Protein AF-A0A7K2QQF9-F1 (afdb_monomer)

Foldseek 3Di:
DVVVVLVVVVVVCVVPVVVVLVVQQPDPDWDQDVSQNDTDDRHPVSVVVQVVPCVVHAQQCVPPDSDDDDPVRVVPCVVDPPDDDALRNDGDPVVVVRCVVVVVVVD

Structure (mmCIF, N/CA/C/O backbone):
data_AF-A0A7K2QQF9-F1
#
_entry.id   AF-A0A7K2QQF9-F1
#
loop_
_atom_site.group_PDB
_atom_site.id
_atom_site.type_symbol
_atom_site.label_atom_id
_atom_site.label_alt_id
_atom_site.label_comp_id
_atom_site.label_asym_id
_atom_site.label_entity_id
_atom_site.label_seq_id
_atom_site.pdbx_PDB_ins_code
_atom_site.Cartn_x
_atom_site.Cartn_y
_atom_site.Cartn_z
_atom_site.occupancy
_atom_site.B_iso_or_equiv
_atom_site.auth_seq_id
_atom_site.auth_comp_id
_atom_site.auth_asym_id
_atom_site.auth_atom_id
_atom_site.pdbx_PDB_model_num
ATOM 1 N N . MET A 1 1 ? 3.278 -26.619 -1.422 1.00 50.59 1 MET A N 1
ATOM 2 C CA . MET A 1 1 ? 1.898 -26.753 -0.908 1.00 50.59 1 MET A CA 1
ATOM 3 C C . MET A 1 1 ? 1.401 -25.456 -0.272 1.00 50.59 1 MET A C 1
ATOM 5 O O . MET A 1 1 ? 0.379 -24.987 -0.728 1.00 50.59 1 MET A O 1
ATOM 9 N N . ALA A 1 2 ? 2.158 -24.800 0.623 1.00 62.19 2 ALA A N 1
ATOM 10 C CA . ALA A 1 2 ? 1.741 -23.550 1.292 1.00 62.19 2 ALA A CA 1
ATOM 11 C C . ALA A 1 2 ? 1.307 -22.380 0.369 1.00 62.19 2 ALA A C 1
ATOM 13 O O . ALA A 1 2 ? 0.324 -21.712 0.650 1.00 62.19 2 ALA A O 1
ATOM 14 N N . TRP A 1 3 ? 1.982 -22.178 -0.770 1.00 59.50 3 TRP A N 1
ATOM 15 C CA . TRP A 1 3 ? 1.704 -21.062 -1.695 1.00 59.50 3 TRP A CA 1
ATOM 16 C C . TRP A 1 3 ? 0.309 -21.080 -2.346 1.00 59.50 3 TRP A C 1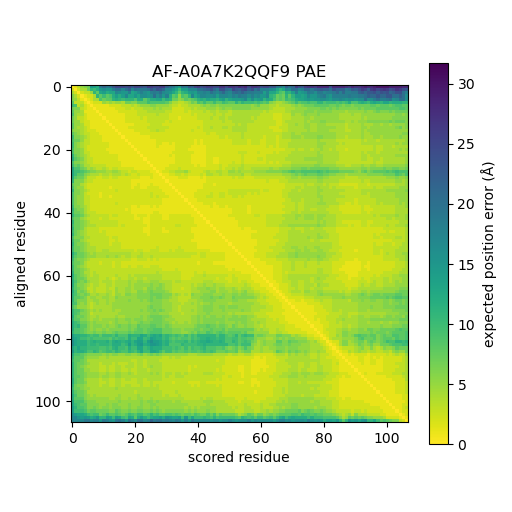
ATOM 18 O O . TRP A 1 3 ? -0.244 -20.031 -2.658 1.00 59.50 3 TRP A O 1
ATOM 28 N N . HIS A 1 4 ? -0.249 -22.269 -2.595 1.00 62.41 4 HIS A N 1
ATOM 29 C CA . HIS A 1 4 ? -1.582 -22.383 -3.201 1.00 62.41 4 HIS A CA 1
ATOM 30 C C . HIS A 1 4 ? -2.677 -22.094 -2.167 1.00 62.41 4 HIS A C 1
ATOM 32 O O . HIS A 1 4 ? -3.692 -21.489 -2.505 1.00 62.41 4 HIS A O 1
ATOM 38 N N . ASP A 1 5 ? -2.430 -22.458 -0.905 1.00 75.75 5 ASP A N 1
ATOM 39 C CA . ASP A 1 5 ? -3.330 -22.162 0.210 1.00 75.75 5 ASP A CA 1
ATOM 40 C C . ASP A 1 5 ? -3.364 -20.652 0.503 1.00 75.75 5 ASP A C 1
ATOM 42 O O . ASP A 1 5 ? -4.433 -20.099 0.756 1.00 75.75 5 ASP A O 1
ATOM 46 N N . ASP A 1 6 ? -2.221 -19.962 0.399 1.00 82.62 6 ASP A N 1
ATOM 47 C CA . ASP A 1 6 ? -2.151 -18.497 0.511 1.00 82.62 6 ASP A CA 1
ATOM 48 C C . ASP A 1 6 ? -2.961 -17.797 -0.585 1.00 82.62 6 ASP A C 1
ATOM 50 O O . ASP A 1 6 ? -3.717 -16.869 -0.294 1.00 82.62 6 ASP A O 1
ATOM 54 N N . GLN A 1 7 ? -2.857 -18.263 -1.834 1.00 85.69 7 GLN A N 1
ATOM 55 C CA . GLN A 1 7 ? -3.617 -17.680 -2.940 1.00 85.69 7 GLN A CA 1
ATOM 56 C C . GLN A 1 7 ? -5.126 -17.871 -2.765 1.00 85.69 7 GLN A C 1
ATOM 58 O O . GLN A 1 7 ? -5.878 -16.914 -2.920 1.00 85.69 7 GLN A O 1
ATOM 63 N N . ALA A 1 8 ? -5.577 -19.072 -2.393 1.00 89.94 8 ALA A N 1
ATOM 64 C CA . ALA A 1 8 ? -6.999 -19.333 -2.171 1.00 89.94 8 ALA A CA 1
ATOM 65 C C . ALA A 1 8 ? -7.580 -18.438 -1.061 1.00 89.94 8 ALA A C 1
ATOM 67 O O . ALA A 1 8 ? -8.660 -17.868 -1.225 1.00 89.94 8 ALA A O 1
ATOM 68 N N . ARG A 1 9 ? -6.833 -18.240 0.035 1.00 90.69 9 ARG A N 1
ATOM 69 C CA . ARG A 1 9 ? -7.223 -17.314 1.110 1.00 90.69 9 ARG A CA 1
ATOM 70 C C . ARG A 1 9 ? -7.309 -15.865 0.632 1.00 90.69 9 ARG A C 1
ATOM 72 O O . ARG A 1 9 ? -8.257 -15.164 0.981 1.00 90.69 9 ARG A O 1
ATOM 79 N N . ARG A 1 10 ? -6.362 -15.405 -0.191 1.00 91.94 10 ARG A N 1
ATOM 80 C CA . ARG A 1 10 ? -6.436 -14.068 -0.809 1.00 91.94 10 ARG A CA 1
ATOM 81 C C . ARG A 1 10 ? -7.652 -13.932 -1.712 1.00 91.94 10 ARG A C 1
ATOM 83 O O . ARG A 1 10 ? -8.346 -12.928 -1.625 1.00 91.94 10 ARG A O 1
ATOM 90 N N . ASP A 1 11 ? -7.948 -14.942 -2.523 1.00 93.69 11 ASP A N 1
ATOM 91 C CA . ASP A 1 11 ? -9.107 -14.935 -3.419 1.00 93.69 11 ASP A CA 1
ATOM 92 C C . ASP A 1 11 ? -10.432 -14.847 -2.642 1.00 93.69 11 ASP A C 1
ATOM 94 O O . ASP A 1 11 ? -11.370 -14.177 -3.076 1.00 93.69 11 ASP A O 1
ATOM 98 N N . GLU A 1 12 ? -10.527 -15.498 -1.479 1.00 94.75 12 GLU A N 1
ATOM 99 C CA . GLU A 1 12 ? -11.659 -15.342 -0.558 1.00 94.75 12 GLU A CA 1
ATOM 100 C C . GLU A 1 12 ? -11.761 -13.912 -0.016 1.00 94.75 12 GLU A C 1
ATOM 102 O O . GLU A 1 12 ? -12.842 -13.321 -0.067 1.00 94.75 12 GLU A O 1
ATOM 107 N N . LEU A 1 13 ? -10.642 -13.327 0.422 1.00 94.25 13 LEU A N 1
ATOM 108 C CA . LEU A 1 13 ? -10.587 -11.940 0.895 1.00 94.25 13 LEU A CA 1
ATOM 109 C C . LEU A 1 13 ? -10.925 -10.928 -0.207 1.00 94.25 13 LEU A C 1
ATOM 111 O O . LEU A 1 13 ? -11.589 -9.933 0.069 1.00 94.25 13 LEU A O 1
ATOM 115 N N . TYR A 1 14 ? -10.515 -11.170 -1.453 1.00 94.00 14 TYR A N 1
ATOM 116 C CA . TYR A 1 14 ? -10.885 -10.330 -2.594 1.00 94.00 14 TYR A CA 1
ATOM 117 C C . TYR A 1 14 ? -12.371 -10.422 -2.927 1.00 94.00 14 TYR A C 1
ATOM 119 O O . TYR A 1 14 ? -12.968 -9.430 -3.349 1.00 94.00 14 TYR A O 1
ATOM 127 N N . ARG A 1 15 ? -12.978 -11.595 -2.730 1.00 97.56 15 ARG A N 1
ATOM 128 C CA . ARG A 1 15 ? -14.404 -11.813 -2.982 1.00 97.56 15 ARG A CA 1
ATOM 129 C C . ARG A 1 15 ? -15.284 -11.125 -1.943 1.00 97.56 15 ARG A C 1
ATOM 131 O O . ARG A 1 15 ? -16.303 -10.552 -2.322 1.00 97.56 15 ARG A O 1
ATOM 138 N N . ASP A 1 16 ? -14.907 -11.185 -0.667 1.00 97.62 16 ASP A N 1
ATOM 139 C CA . ASP A 1 16 ? -15.623 -10.509 0.417 1.00 97.62 16 ASP A CA 1
ATOM 140 C C . ASP A 1 16 ? -14.667 -9.982 1.509 1.00 97.62 16 ASP A C 1
ATOM 142 O O . ASP A 1 16 ? -14.392 -10.667 2.500 1.00 97.62 16 ASP A O 1
ATOM 146 N N . PRO A 1 17 ? -14.165 -8.741 1.374 1.00 96.94 17 PRO A N 1
ATOM 147 C CA . PRO A 1 17 ? -13.245 -8.164 2.351 1.00 96.94 17 PRO A CA 1
ATOM 148 C C . PRO A 1 17 ? -13.958 -7.550 3.567 1.00 96.94 17 PRO A C 1
ATOM 150 O O . PRO A 1 17 ? -13.314 -7.206 4.566 1.00 96.94 17 PRO A O 1
ATOM 153 N N . TYR A 1 18 ? -15.281 -7.361 3.512 1.00 97.75 18 TYR A N 1
ATOM 154 C CA . TYR A 1 18 ? -16.009 -6.552 4.491 1.00 97.75 18 TYR A CA 1
ATOM 155 C C . TYR A 1 18 ? -15.967 -7.117 5.919 1.00 97.75 18 TYR A C 1
ATOM 157 O O . TYR A 1 18 ? -15.760 -6.320 6.842 1.00 97.75 18 TYR A O 1
ATOM 165 N N . PRO A 1 19 ? -16.058 -8.443 6.152 1.00 97.56 19 PRO A N 1
ATOM 166 C CA . PRO A 1 19 ? -15.890 -9.012 7.489 1.00 97.56 19 PRO A CA 1
ATOM 167 C C . PRO A 1 19 ? -14.522 -8.703 8.117 1.00 97.56 19 PRO A C 1
ATOM 169 O O . PRO A 1 19 ? -14.430 -8.422 9.317 1.00 97.56 19 PRO A O 1
ATOM 172 N N . LEU A 1 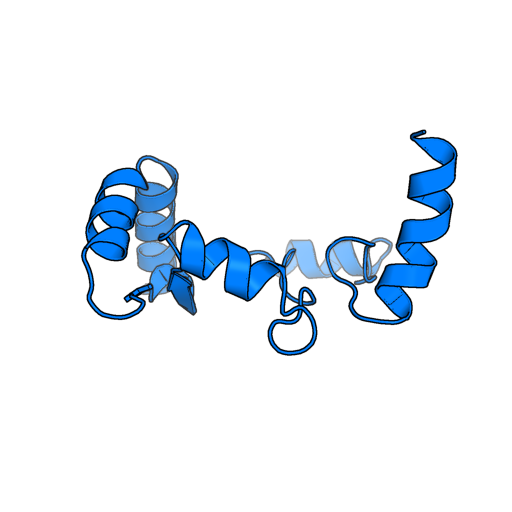20 ? -13.447 -8.710 7.319 1.00 96.94 20 LEU A N 1
ATOM 173 C CA . LEU A 1 20 ? -12.105 -8.347 7.782 1.00 96.94 20 LEU A CA 1
ATOM 174 C C . LEU A 1 20 ? -12.025 -6.851 8.114 1.00 96.94 20 LEU A C 1
ATOM 176 O O . LEU A 1 20 ? -11.496 -6.483 9.165 1.00 96.94 20 LEU A O 1
ATOM 180 N N . TYR A 1 21 ? -12.595 -5.989 7.271 1.00 97.69 21 TYR A N 1
ATOM 181 C CA . TYR A 1 21 ? -12.631 -4.546 7.516 1.00 97.69 21 TYR A CA 1
ATOM 182 C C . TYR A 1 21 ? -13.425 -4.184 8.778 1.00 97.69 21 TYR A C 1
ATOM 184 O O . TYR A 1 21 ? -12.997 -3.333 9.559 1.00 97.69 21 TYR A O 1
ATOM 192 N N . GLU A 1 22 ? -14.561 -4.845 9.009 1.00 98.12 22 GLU A N 1
ATOM 193 C CA . GLU A 1 22 ? -15.390 -4.679 10.207 1.00 98.12 22 GLU A CA 1
ATOM 194 C C . GLU A 1 22 ? -14.626 -5.047 11.486 1.00 98.12 22 GLU A C 1
ATOM 196 O O . GLU A 1 22 ? -14.692 -4.320 12.484 1.00 98.12 22 GLU A O 1
ATOM 201 N N . ARG A 1 23 ? -13.860 -6.142 11.461 1.00 97.44 23 ARG A N 1
ATOM 202 C CA . ARG A 1 23 ? -12.964 -6.518 12.564 1.00 97.44 23 ARG A CA 1
ATOM 203 C C . ARG A 1 23 ? -11.857 -5.487 12.772 1.00 97.44 23 ARG A C 1
ATOM 205 O O . ARG A 1 23 ? -11.655 -5.039 13.897 1.00 97.44 23 ARG A O 1
ATOM 212 N N . ALA A 1 24 ? -11.180 -5.078 11.701 1.00 97.88 24 ALA A N 1
ATOM 213 C CA . ALA A 1 24 ? -10.078 -4.119 11.764 1.00 97.88 24 ALA A CA 1
ATOM 214 C C . ALA A 1 24 ? -10.514 -2.751 12.306 1.00 97.88 24 ALA A C 1
ATOM 216 O O . ALA A 1 24 ? -9.783 -2.129 13.070 1.00 97.88 24 ALA A O 1
ATOM 217 N N . ARG A 1 25 ? -11.730 -2.294 11.984 1.00 97.94 25 ARG A N 1
ATOM 218 C CA . ARG A 1 25 ? -12.273 -1.037 12.522 1.00 97.94 25 ARG A CA 1
ATOM 219 C C . ARG A 1 25 ? -12.553 -1.070 14.025 1.00 97.94 25 ARG A C 1
ATOM 221 O O . ARG A 1 25 ? -12.513 -0.014 14.650 1.00 97.94 25 ARG A O 1
ATOM 228 N N . ARG A 1 26 ? -12.855 -2.244 14.589 1.00 97.44 26 ARG A N 1
ATOM 229 C CA . ARG A 1 26 ? -13.161 -2.424 16.021 1.00 97.44 26 ARG A CA 1
ATOM 230 C C . ARG A 1 26 ? -11.936 -2.746 16.874 1.00 97.44 26 ARG A C 1
ATOM 232 O O . ARG A 1 26 ? -12.017 -2.622 18.090 1.00 97.44 26 ARG A O 1
ATOM 239 N N . ALA A 1 27 ? -10.835 -3.174 16.262 1.00 96.50 27 ALA A N 1
ATOM 240 C CA . ALA A 1 27 ? -9.602 -3.467 16.976 1.00 96.50 27 ALA A CA 1
ATOM 241 C C . ALA A 1 27 ? -9.019 -2.197 17.625 1.00 96.50 27 ALA A C 1
ATOM 243 O O . ALA A 1 27 ? -9.137 -1.093 17.085 1.00 96.50 27 ALA A O 1
ATOM 244 N N . GLU A 1 28 ? -8.380 -2.351 18.787 1.00 93.12 28 GLU A N 1
ATOM 245 C CA . GLU A 1 28 ? -7.694 -1.243 19.466 1.00 93.12 28 GLU A CA 1
ATOM 246 C C . GLU A 1 28 ? -6.510 -0.741 18.619 1.00 93.12 28 GLU A C 1
ATOM 248 O O . GLU A 1 28 ? -6.385 0.460 18.358 1.00 93.12 28 GLU A O 1
ATOM 253 N N . GLY A 1 29 ? -5.708 -1.673 18.094 1.00 94.12 29 GLY A N 1
ATOM 254 C CA . GLY A 1 29 ? -4.608 -1.426 17.158 1.00 94.12 29 GLY A CA 1
ATOM 255 C C . GLY A 1 29 ? -4.918 -1.827 15.711 1.00 94.12 29 GLY A C 1
ATOM 256 O O . GLY A 1 29 ? -6.040 -2.200 15.373 1.00 94.12 29 GLY A O 1
ATOM 257 N N . LEU A 1 30 ? -3.897 -1.757 14.854 1.00 97.38 30 LEU A N 1
ATOM 258 C CA . LEU A 1 30 ? -3.968 -2.287 13.491 1.00 97.38 30 LEU A CA 1
ATOM 259 C C . LEU A 1 30 ? -3.955 -3.818 13.513 1.00 97.38 30 LEU A C 1
ATOM 261 O O . LEU A 1 30 ? -3.356 -4.433 14.395 1.00 97.38 30 LEU A O 1
ATOM 265 N N . LEU A 1 31 ? -4.589 -4.434 12.517 1.00 97.75 31 LEU A N 1
ATOM 266 C CA . LEU A 1 31 ? -4.519 -5.879 12.321 1.00 97.75 31 LEU A CA 1
ATOM 267 C C . LEU A 1 31 ? -3.460 -6.195 11.272 1.00 97.75 31 LEU A C 1
ATOM 269 O O . LEU A 1 31 ? -3.523 -5.673 10.163 1.00 97.75 31 LEU A O 1
ATOM 273 N N . TYR A 1 32 ? -2.514 -7.064 11.607 1.00 97.19 32 TYR A N 1
ATOM 274 C CA . TYR A 1 32 ? -1.628 -7.656 10.612 1.00 97.19 32 TYR A CA 1
ATOM 275 C C . TYR A 1 32 ? -2.380 -8.758 9.855 1.00 97.19 32 TYR A C 1
ATOM 277 O O . TYR A 1 32 ? -3.076 -9.570 10.471 1.00 97.19 32 TYR A O 1
ATOM 285 N N . VAL A 1 33 ? -2.267 -8.760 8.527 1.00 95.19 33 VAL A N 1
ATOM 286 C CA . VAL A 1 33 ? -2.915 -9.713 7.621 1.00 95.19 33 VAL A CA 1
ATOM 287 C C . VAL A 1 33 ? -1.819 -10.549 6.955 1.00 95.19 33 VAL A C 1
ATOM 289 O O . VAL A 1 33 ? -1.184 -10.058 6.017 1.00 95.19 33 VAL A O 1
ATOM 292 N N . PRO A 1 34 ? -1.564 -11.781 7.439 1.00 92.56 34 PRO A N 1
ATOM 293 C CA . PRO A 1 34 ? -0.471 -12.623 6.952 1.00 92.56 34 PRO A CA 1
ATOM 294 C C . PRO A 1 34 ? -0.542 -12.901 5.453 1.00 92.56 34 PRO A C 1
ATOM 296 O O . PRO A 1 34 ? 0.486 -12.943 4.787 1.00 92.56 34 PRO A O 1
ATOM 299 N N . GLU A 1 35 ? -1.752 -13.026 4.907 1.00 90.88 35 GLU A N 1
ATOM 300 C CA . GLU A 1 35 ? -1.974 -13.252 3.484 1.00 90.88 35 GLU A CA 1
ATOM 301 C C . GLU A 1 35 ? -1.359 -12.134 2.638 1.00 90.88 35 GLU A C 1
ATOM 303 O O . GLU A 1 35 ? -0.866 -12.413 1.554 1.00 90.88 35 GLU A O 1
ATOM 308 N N . PHE A 1 36 ? -1.327 -10.890 3.118 1.00 90.31 36 PHE A N 1
ATOM 309 C CA . PHE A 1 36 ? -0.745 -9.755 2.391 1.00 90.31 36 PHE A CA 1
ATOM 310 C C . PHE A 1 36 ? 0.627 -9.324 2.915 1.00 90.31 36 PHE A C 1
ATOM 312 O O . PHE A 1 36 ? 1.185 -8.371 2.380 1.00 90.31 36 PHE A O 1
ATOM 319 N N . ASP A 1 37 ? 1.147 -9.982 3.957 1.00 91.88 37 ASP A N 1
ATOM 320 C CA . ASP A 1 37 ? 2.330 -9.534 4.705 1.00 91.88 37 ASP A CA 1
ATOM 321 C C . ASP A 1 37 ? 2.268 -8.030 5.046 1.00 91.88 37 ASP A C 1
ATOM 323 O O . ASP A 1 37 ? 3.207 -7.259 4.847 1.00 91.88 37 ASP A O 1
ATOM 327 N N . ALA A 1 38 ? 1.096 -7.574 5.500 1.00 94.25 38 ALA A N 1
ATOM 328 C CA . ALA A 1 38 ? 0.817 -6.151 5.642 1.00 94.25 38 ALA A CA 1
ATOM 329 C C . ALA A 1 38 ? -0.071 -5.837 6.845 1.00 94.25 38 ALA A C 1
ATOM 331 O O . ALA A 1 38 ? -0.899 -6.636 7.282 1.00 94.25 38 ALA A O 1
ATOM 332 N N . TRP A 1 39 ? 0.066 -4.614 7.353 1.00 97.44 39 TRP A N 1
ATOM 333 C CA . TRP A 1 39 ? -0.847 -4.056 8.344 1.00 97.44 39 TRP A CA 1
ATOM 334 C C . TRP A 1 39 ? -2.063 -3.441 7.653 1.00 97.44 39 TRP A C 1
ATOM 336 O O . TRP A 1 39 ? -1.934 -2.550 6.814 1.00 97.44 39 TRP A O 1
ATOM 346 N N . LEU A 1 40 ? -3.258 -3.886 8.033 1.00 97.50 40 LEU A N 1
ATOM 347 C CA . LEU A 1 40 ? -4.512 -3.355 7.524 1.00 97.50 40 LEU A CA 1
ATOM 348 C C . LEU A 1 40 ? -4.918 -2.095 8.292 1.00 97.50 40 LEU A C 1
ATOM 350 O O . LEU A 1 40 ? -5.269 -2.141 9.474 1.00 97.50 40 LEU A O 1
ATOM 354 N N . VAL A 1 41 ? -4.952 -0.979 7.570 1.00 97.88 41 VAL A N 1
ATOM 355 C CA . VAL A 1 41 ? -5.448 0.312 8.052 1.00 97.88 41 VAL A CA 1
ATOM 356 C C . VAL A 1 41 ? -6.870 0.511 7.527 1.00 97.88 41 VAL A C 1
ATOM 358 O O . VAL A 1 41 ? -7.070 0.759 6.344 1.00 97.88 41 VAL A O 1
ATOM 361 N N . ALA A 1 42 ? -7.875 0.358 8.396 1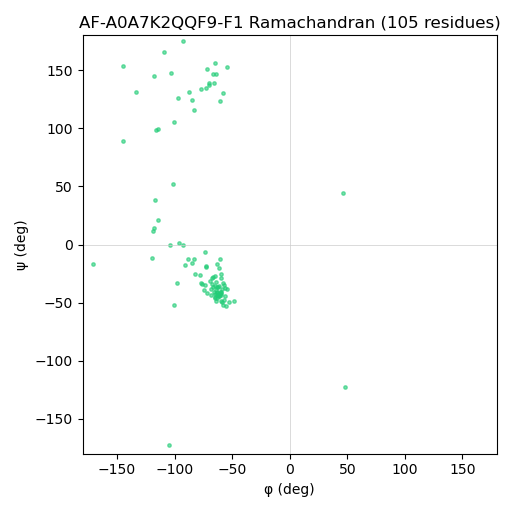.00 97.12 42 ALA A N 1
ATOM 362 C CA . ALA A 1 42 ? -9.291 0.330 7.986 1.00 97.12 42 ALA A CA 1
ATOM 363 C C . ALA A 1 42 ? -10.165 1.441 8.597 1.00 97.12 42 ALA A C 1
ATOM 365 O O . ALA A 1 42 ? -11.319 1.612 8.193 1.00 97.12 42 ALA A O 1
ATOM 366 N N . ARG A 1 43 ? -9.655 2.172 9.598 1.00 97.19 43 ARG A N 1
ATOM 367 C CA . ARG A 1 43 ? -10.355 3.301 10.233 1.00 97.19 43 ARG A CA 1
ATOM 368 C C . ARG A 1 43 ? -10.046 4.572 9.447 1.00 97.19 43 ARG A C 1
ATOM 370 O O . ARG A 1 43 ? -8.879 4.854 9.207 1.00 97.19 43 ARG A O 1
ATOM 377 N N . ASP A 1 44 ? -11.072 5.349 9.094 1.00 96.88 44 ASP A N 1
ATOM 378 C CA . ASP A 1 44 ? -10.938 6.562 8.262 1.00 96.88 44 ASP A CA 1
ATOM 379 C C . ASP A 1 44 ? -9.818 7.500 8.745 1.00 96.88 44 ASP A C 1
ATOM 381 O O . ASP A 1 44 ? -8.954 7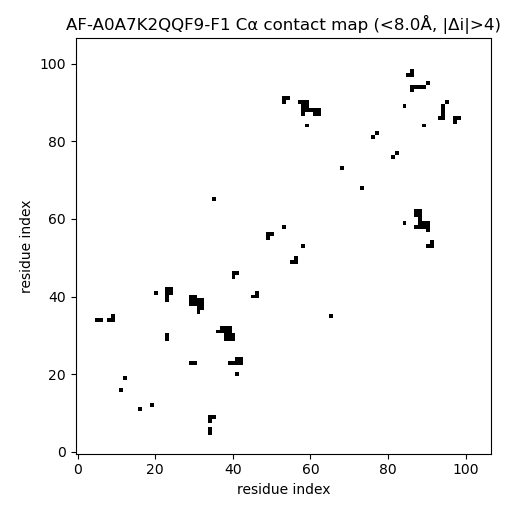.887 7.959 1.00 96.88 44 ASP A O 1
ATOM 385 N N . ARG A 1 45 ? -9.790 7.797 10.051 1.00 96.44 45 ARG A N 1
ATOM 386 C CA . ARG A 1 45 ? -8.783 8.685 10.646 1.00 96.44 45 ARG A CA 1
ATOM 387 C C . ARG A 1 45 ? -7.352 8.166 10.445 1.00 96.44 45 ARG A C 1
ATOM 389 O O . ARG A 1 45 ? -6.471 8.949 10.113 1.00 96.44 45 ARG A O 1
ATOM 396 N N . ASP A 1 46 ? -7.147 6.856 10.590 1.00 97.50 46 ASP A N 1
ATOM 397 C CA . ASP A 1 46 ? -5.829 6.230 10.481 1.00 97.50 46 ASP A CA 1
ATOM 398 C C . ASP A 1 46 ? -5.401 6.169 9.007 1.00 97.50 46 ASP A C 1
ATOM 400 O O . ASP A 1 46 ? -4.247 6.427 8.681 1.00 97.50 46 ASP A O 1
ATOM 404 N N . VAL A 1 47 ? -6.343 5.883 8.096 1.00 97.38 47 VAL A N 1
ATOM 405 C CA . VAL A 1 47 ? -6.095 5.901 6.645 1.00 97.38 47 VAL A CA 1
ATOM 406 C C . VAL A 1 47 ? -5.652 7.293 6.206 1.00 97.38 47 VAL A C 1
ATOM 408 O O . VAL A 1 47 ? -4.650 7.432 5.508 1.00 97.38 47 VAL A O 1
ATOM 411 N N . ARG A 1 48 ? -6.372 8.338 6.631 1.00 98.00 48 ARG A N 1
ATOM 412 C CA . ARG A 1 48 ? -6.008 9.727 6.325 1.00 98.00 48 ARG A CA 1
ATOM 413 C C . ARG A 1 48 ? -4.648 10.093 6.901 1.00 98.00 48 ARG A C 1
ATOM 415 O O . ARG A 1 48 ? -3.867 10.724 6.199 1.00 98.00 48 ARG A O 1
ATOM 422 N N . GLU A 1 49 ? -4.356 9.690 8.136 1.00 97.38 49 GLU A N 1
ATOM 423 C CA . GLU A 1 49 ? -3.046 9.929 8.740 1.00 97.38 49 GLU A CA 1
ATOM 424 C C . GLU A 1 49 ? -1.922 9.303 7.904 1.00 97.38 49 GLU A C 1
ATOM 426 O O . GLU A 1 49 ? -0.993 10.009 7.516 1.00 97.38 49 GLU A O 1
ATOM 431 N N . VAL A 1 50 ? -2.029 8.015 7.565 1.00 97.44 50 VAL A N 1
ATOM 432 C CA . VAL A 1 50 ? -1.021 7.305 6.761 1.00 97.44 50 VAL A CA 1
ATOM 433 C C . VAL A 1 50 ? -0.827 7.975 5.401 1.00 97.44 50 VAL A C 1
ATOM 435 O O . VAL A 1 50 ? 0.301 8.288 5.024 1.00 97.44 50 VAL A O 1
ATOM 438 N N . LEU A 1 51 ? -1.919 8.263 4.684 1.00 96.44 51 LEU A N 1
ATOM 439 C CA . LEU A 1 51 ? -1.858 8.857 3.345 1.00 96.44 51 LEU A CA 1
ATOM 440 C C . LEU A 1 51 ? -1.299 10.290 3.338 1.00 96.44 51 LEU A C 1
ATOM 442 O O . LEU A 1 51 ? -0.724 10.714 2.337 1.00 96.44 51 LEU A O 1
ATOM 446 N N . LEU A 1 52 ? -1.452 11.045 4.430 1.00 97.56 52 LEU A N 1
ATOM 447 C CA . LEU A 1 52 ? -0.909 12.402 4.553 1.00 97.56 52 LEU A CA 1
ATOM 448 C C . LEU A 1 52 ? 0.555 12.424 5.017 1.00 97.56 52 LEU A C 1
ATOM 450 O O . LEU A 1 52 ? 1.232 13.441 4.859 1.00 97.56 52 LEU A O 1
ATOM 454 N N . ARG A 1 53 ? 1.070 11.313 5.551 1.00 97.50 53 ARG A N 1
ATOM 455 C CA . ARG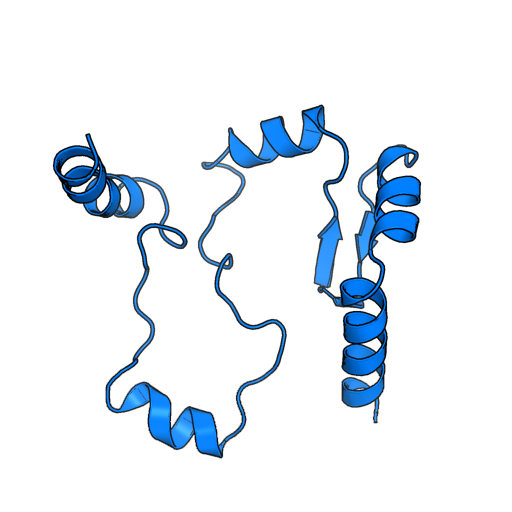 A 1 53 ? 2.434 11.184 6.081 1.00 97.50 53 ARG A CA 1
ATOM 456 C C . ARG A 1 53 ? 3.361 10.463 5.101 1.00 97.50 53 ARG A C 1
ATOM 458 O O . ARG A 1 53 ? 4.081 9.545 5.474 1.00 97.50 53 ARG A O 1
ATOM 465 N N . ALA A 1 54 ? 3.409 10.929 3.854 1.00 95.44 54 ALA A N 1
ATOM 466 C CA . ALA A 1 54 ? 4.231 10.331 2.791 1.00 95.44 54 ALA A CA 1
ATOM 467 C C . ALA A 1 54 ? 5.757 10.325 3.063 1.00 95.44 54 ALA A C 1
ATOM 469 O O . ALA A 1 54 ? 6.509 9.676 2.343 1.00 95.44 54 ALA A O 1
ATOM 470 N N . GLY A 1 55 ? 6.234 11.064 4.074 1.00 96.38 55 GLY A N 1
ATOM 471 C CA . GLY A 1 55 ? 7.621 10.970 4.552 1.00 96.38 55 GLY A CA 1
ATOM 472 C C . GLY A 1 55 ? 7.886 9.748 5.438 1.00 96.38 55 GLY A C 1
ATOM 473 O O . GLY A 1 55 ? 9.011 9.259 5.467 1.00 96.38 55 GLY A O 1
ATOM 474 N N . ASP A 1 56 ? 6.850 9.247 6.113 1.00 97.44 56 ASP A N 1
ATOM 475 C CA . ASP A 1 56 ? 6.912 8.074 6.990 1.00 97.44 56 ASP A CA 1
ATOM 476 C C . ASP A 1 56 ? 6.435 6.808 6.258 1.00 97.44 56 ASP A C 1
ATOM 478 O O . ASP A 1 56 ? 6.955 5.717 6.486 1.00 97.44 56 ASP A O 1
ATOM 482 N N . PHE A 1 57 ? 5.466 6.956 5.347 1.00 97.44 57 PHE A N 1
ATOM 483 C CA . PHE A 1 57 ? 4.875 5.872 4.563 1.00 97.44 57 PHE A CA 1
ATOM 484 C C . PHE A 1 57 ? 5.164 6.065 3.072 1.00 97.44 57 PHE A C 1
ATOM 486 O O . PHE A 1 57 ? 4.492 6.831 2.381 1.00 97.44 57 PHE A O 1
ATOM 493 N N . SER A 1 58 ? 6.185 5.361 2.584 1.00 96.75 58 SER A N 1
ATOM 494 C CA . SER A 1 58 ? 6.565 5.340 1.168 1.00 96.75 58 SER A CA 1
ATOM 495 C C . SER A 1 58 ? 5.497 4.667 0.301 1.00 96.75 58 SER A C 1
ATOM 497 O O . SER A 1 58 ? 4.857 3.699 0.708 1.00 96.75 58 SER A O 1
ATOM 499 N N . SER A 1 59 ? 5.356 5.152 -0.931 1.00 96.06 59 SER A N 1
ATOM 500 C CA . SER A 1 59 ? 4.489 4.578 -1.965 1.00 96.06 59 SER A CA 1
ATOM 501 C C . SER A 1 59 ? 5.200 3.577 -2.884 1.00 96.06 59 SER A C 1
ATOM 503 O O . SER A 1 59 ? 4.579 3.033 -3.800 1.00 96.06 59 SER A O 1
ATOM 505 N N . ALA A 1 60 ? 6.498 3.326 -2.678 1.00 94.88 60 ALA A N 1
ATOM 506 C CA . ALA A 1 60 ? 7.350 2.599 -3.622 1.00 94.88 60 ALA A CA 1
ATOM 507 C C . ALA A 1 60 ? 6.881 1.165 -3.925 1.00 94.88 60 ALA A C 1
ATOM 509 O O . ALA A 1 60 ? 7.164 0.641 -5.002 1.00 94.88 60 ALA A O 1
ATOM 510 N N . ASN A 1 61 ? 6.145 0.537 -3.004 1.00 92.25 61 ASN A N 1
ATOM 511 C CA . ASN A 1 61 ? 5.615 -0.818 -3.152 1.00 92.25 61 ASN A CA 1
ATOM 512 C C . ASN A 1 61 ? 4.157 -0.880 -3.652 1.00 92.25 61 ASN A C 1
ATOM 514 O O . ASN A 1 61 ? 3.628 -1.976 -3.809 1.00 92.25 61 ASN A O 1
ATOM 518 N N . SER A 1 62 ? 3.510 0.257 -3.932 1.00 92.75 62 SER A N 1
ATOM 519 C CA . SER A 1 62 ? 2.063 0.338 -4.211 1.00 92.75 62 SER A CA 1
ATOM 520 C C . SER A 1 62 ? 1.582 -0.440 -5.441 1.00 92.75 62 SER A C 1
ATOM 522 O O . SER A 1 62 ? 0.395 -0.733 -5.551 1.00 92.75 62 SER A O 1
ATOM 524 N N . LEU A 1 63 ? 2.488 -0.764 -6.368 1.00 90.12 63 LEU A N 1
ATOM 525 C CA . LEU A 1 63 ? 2.198 -1.485 -7.613 1.00 90.12 63 LEU A CA 1
ATOM 526 C C . LEU A 1 63 ? 2.925 -2.834 -7.704 1.00 90.12 63 LEU A C 1
ATOM 528 O O . LEU A 1 63 ? 3.031 -3.399 -8.794 1.00 90.12 63 LEU A O 1
ATOM 532 N N . LEU A 1 64 ? 3.473 -3.335 -6.593 1.00 88.38 64 LEU A N 1
ATOM 533 C CA . LEU A 1 64 ? 4.049 -4.675 -6.585 1.00 88.38 64 LEU A CA 1
ATOM 534 C C . LEU A 1 64 ? 2.929 -5.716 -6.696 1.00 88.38 64 LEU A C 1
ATOM 536 O O . LEU A 1 64 ? 1.899 -5.566 -6.036 1.00 88.38 64 LEU A O 1
ATOM 540 N N . PRO A 1 65 ? 3.112 -6.764 -7.517 1.00 87.06 65 PRO A N 1
ATOM 541 C CA . PRO A 1 65 ? 2.161 -7.856 -7.552 1.00 87.06 65 PRO A CA 1
ATOM 542 C C . PRO A 1 65 ? 2.195 -8.584 -6.208 1.00 87.06 65 PRO A C 1
ATOM 544 O O . PRO A 1 65 ? 3.258 -8.830 -5.638 1.00 87.06 65 PRO A O 1
ATOM 547 N N . ASP A 1 66 ? 1.021 -8.958 -5.723 1.00 84.94 66 ASP A N 1
ATOM 548 C CA . ASP A 1 66 ? 0.869 -9.850 -4.581 1.00 84.94 66 ASP A CA 1
ATOM 549 C C . ASP A 1 66 ? 1.236 -11.298 -4.949 1.00 84.94 66 ASP A C 1
ATOM 551 O O . ASP A 1 66 ? 1.554 -12.098 -4.071 1.00 84.94 66 ASP A O 1
ATOM 555 N N . VAL A 1 67 ? 1.267 -11.633 -6.242 1.00 84.25 67 VAL A N 1
ATOM 556 C CA . VAL A 1 67 ? 1.682 -12.941 -6.763 1.00 84.25 67 VAL A CA 1
ATOM 557 C C . VAL A 1 67 ? 3.102 -12.935 -7.364 1.00 84.25 67 VAL A C 1
ATOM 559 O O . VAL A 1 67 ? 3.516 -11.946 -7.974 1.00 84.25 67 VAL A O 1
ATOM 562 N N . PRO A 1 68 ? 3.868 -14.039 -7.280 1.00 84.44 68 PRO A N 1
ATOM 563 C CA . PRO A 1 68 ? 5.163 -14.175 -7.910 1.00 84.44 68 PRO A CA 1
ATOM 564 C C . PRO A 1 68 ? 4.966 -14.258 -9.408 1.00 84.44 68 PRO A C 1
ATOM 566 O O . PRO A 1 68 ? 4.089 -14.960 -9.916 1.00 84.44 68 PRO A O 1
ATOM 569 N N . LEU A 1 69 ? 5.848 -13.582 -10.125 1.00 87.75 69 LEU A N 1
ATOM 570 C CA . LEU A 1 69 ? 5.917 -13.721 -11.565 1.00 87.75 69 LEU A CA 1
ATOM 571 C C . LEU A 1 69 ? 6.519 -15.086 -11.910 1.00 87.75 69 LEU A C 1
ATOM 573 O O . LEU A 1 69 ? 7.530 -15.494 -11.338 1.00 87.75 69 LEU A O 1
ATOM 577 N N . SER A 1 70 ? 5.905 -15.787 -12.864 1.00 91.31 70 SER A N 1
ATOM 578 C CA . SER A 1 7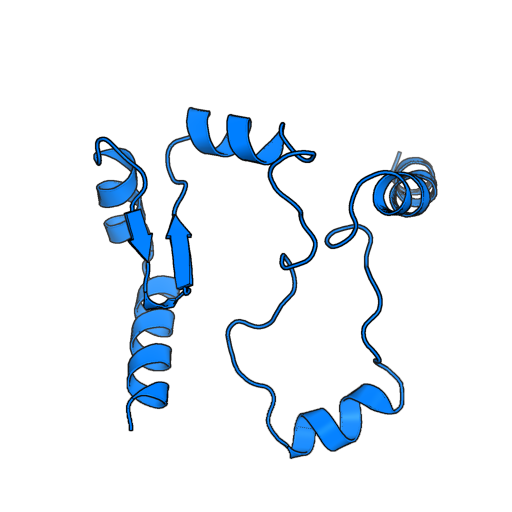0 ? 6.449 -17.042 -13.385 1.00 91.31 70 SER A CA 1
ATOM 579 C C . SER A 1 70 ? 7.777 -16.808 -14.111 1.00 91.31 70 SER A C 1
ATOM 581 O O . SER A 1 70 ? 8.021 -15.725 -14.648 1.00 91.31 70 SER A O 1
ATOM 583 N N . GLU A 1 71 ? 8.617 -17.841 -14.211 1.00 94.06 71 GLU A N 1
ATOM 584 C CA . GLU A 1 71 ? 9.870 -17.763 -14.979 1.00 94.06 71 GLU A CA 1
ATOM 585 C C . GLU A 1 71 ? 9.626 -17.345 -16.436 1.00 94.06 71 GLU A C 1
ATOM 587 O O . GLU A 1 71 ? 10.369 -16.537 -16.993 1.00 94.06 71 GLU A O 1
ATOM 592 N N . ALA A 1 72 ? 8.531 -17.823 -17.036 1.00 94.56 72 ALA A N 1
ATOM 593 C CA . ALA A 1 72 ? 8.121 -17.423 -18.377 1.00 94.56 72 ALA A CA 1
ATOM 594 C C . ALA A 1 72 ? 7.832 -15.913 -18.465 1.00 94.56 72 ALA A C 1
ATOM 596 O O . ALA A 1 72 ? 8.288 -15.256 -19.401 1.00 94.56 72 ALA A O 1
ATOM 597 N N . ALA A 1 73 ? 7.122 -15.341 -17.485 1.00 92.25 73 ALA A N 1
ATOM 598 C CA . ALA A 1 73 ? 6.864 -13.903 -17.435 1.00 92.25 73 ALA A CA 1
ATOM 599 C C . ALA A 1 73 ? 8.164 -13.105 -17.236 1.00 92.25 73 ALA A C 1
ATOM 601 O O . ALA A 1 73 ? 8.401 -12.118 -17.938 1.00 92.25 73 ALA A O 1
ATOM 602 N N . LEU A 1 74 ? 9.044 -13.570 -16.345 1.00 91.31 74 LEU A N 1
ATOM 603 C CA . LEU A 1 74 ? 10.357 -12.967 -16.099 1.00 91.31 74 LEU A CA 1
ATOM 604 C C . LEU A 1 74 ? 11.291 -13.048 -17.317 1.00 91.31 74 LEU A C 1
ATOM 606 O O . LEU A 1 74 ? 12.117 -12.160 -17.499 1.00 91.31 74 LEU A O 1
ATOM 610 N N . GLY A 1 75 ? 11.137 -14.040 -18.198 1.00 92.81 75 GLY A N 1
ATOM 611 C CA . GLY A 1 75 ? 11.862 -14.112 -19.473 1.00 92.81 75 GLY A CA 1
ATOM 612 C C . GLY A 1 75 ? 11.378 -13.110 -20.533 1.00 92.81 75 GLY A C 1
ATOM 613 O O . GLY A 1 75 ? 12.099 -12.813 -21.488 1.00 92.81 75 GLY A O 1
ATOM 614 N N . VAL A 1 76 ? 10.162 -12.570 -20.387 1.00 93.38 76 VAL A N 1
ATOM 615 C CA . VAL A 1 76 ? 9.548 -11.643 -21.352 1.00 93.38 76 VAL A CA 1
ATOM 616 C C . VAL A 1 76 ? 9.657 -10.191 -20.895 1.00 93.38 76 VAL A C 1
ATOM 618 O O . VAL A 1 76 ? 10.116 -9.354 -21.674 1.00 93.38 76 VAL A O 1
ATOM 621 N N . LEU A 1 77 ? 9.236 -9.888 -19.663 1.00 90.81 77 LEU A N 1
ATOM 622 C CA . LEU A 1 77 ? 9.049 -8.518 -19.166 1.00 90.81 77 LEU A CA 1
ATOM 623 C C . LEU A 1 77 ? 10.308 -7.635 -19.271 1.00 90.81 77 LEU A C 1
ATOM 625 O O . LEU A 1 77 ? 10.191 -6.517 -19.778 1.00 90.81 77 LEU A O 1
ATOM 629 N N . PRO A 1 78 ? 11.525 -8.096 -18.920 1.00 90.00 78 PRO A N 1
ATOM 630 C CA . PRO A 1 78 ? 12.723 -7.257 -18.984 1.00 90.00 78 PRO A CA 1
ATOM 631 C C . PRO A 1 78 ? 13.096 -6.794 -20.399 1.00 90.00 78 PRO A C 1
ATOM 633 O O . PRO A 1 78 ? 13.846 -5.833 -20.544 1.00 90.00 78 PRO A O 1
ATOM 636 N N . ARG A 1 79 ? 12.556 -7.427 -21.452 1.00 91.12 79 ARG A N 1
ATOM 637 C CA . ARG A 1 79 ? 12.861 -7.093 -22.856 1.00 91.12 79 ARG A CA 1
ATOM 638 C C . ARG A 1 79 ? 12.229 -5.781 -23.339 1.00 91.12 79 ARG A C 1
ATOM 640 O O . ARG A 1 79 ? 12.522 -5.347 -24.447 1.00 91.12 79 ARG A O 1
ATOM 647 N N . GLY A 1 80 ? 11.375 -5.147 -22.535 1.00 87.19 80 GLY A N 1
ATOM 648 C CA . GLY A 1 80 ? 10.740 -3.867 -22.883 1.00 87.19 80 GLY A CA 1
ATOM 649 C C . GLY A 1 80 ? 9.959 -3.195 -21.751 1.00 87.19 80 GLY A C 1
ATOM 650 O O . GLY A 1 80 ? 9.721 -1.991 -21.804 1.00 87.19 80 GLY A O 1
ATOM 651 N N . PHE A 1 81 ? 9.626 -3.942 -20.699 1.00 83.81 81 PHE A N 1
ATOM 652 C CA . PHE A 1 81 ? 8.840 -3.514 -19.539 1.00 83.81 81 PHE A CA 1
ATOM 653 C C . PHE A 1 81 ? 9.655 -3.589 -18.242 1.00 83.81 81 PHE A C 1
ATOM 655 O O . PHE A 1 81 ? 9.149 -3.993 -17.198 1.00 83.81 81 PHE A O 1
ATOM 662 N N . GLY A 1 82 ? 10.942 -3.229 -18.303 1.00 79.31 82 GLY A N 1
ATOM 663 C CA . GLY A 1 82 ? 11.783 -3.156 -17.107 1.00 79.31 82 GLY A CA 1
ATOM 664 C C . GLY A 1 82 ? 11.171 -2.244 -16.028 1.00 79.31 82 GLY A C 1
ATOM 665 O O . GLY A 1 82 ? 10.428 -1.315 -16.364 1.00 79.31 82 GLY A O 1
ATOM 666 N N . PRO A 1 83 ? 11.478 -2.481 -14.741 1.00 77.31 83 PRO A N 1
ATOM 667 C CA . PRO A 1 83 ? 10.878 -1.737 -13.642 1.00 77.31 83 PRO A CA 1
ATOM 668 C C . PRO A 1 83 ? 11.206 -0.249 -13.769 1.00 77.31 83 PRO A C 1
ATOM 670 O O . PRO A 1 83 ? 12.370 0.150 -13.835 1.00 77.31 83 PRO A O 1
ATOM 673 N N . ARG A 1 84 ? 10.167 0.585 -13.818 1.00 82.12 84 ARG A N 1
ATOM 674 C CA . ARG A 1 84 ? 10.290 2.044 -13.813 1.00 82.12 84 ARG A CA 1
ATOM 675 C C . ARG A 1 84 ? 9.300 2.623 -12.810 1.00 82.12 84 ARG A C 1
ATOM 677 O O . ARG A 1 84 ? 8.125 2.265 -12.878 1.00 82.12 84 ARG A O 1
ATOM 684 N N . PRO A 1 85 ? 9.739 3.526 -11.916 1.00 83.62 85 PRO A N 1
ATOM 685 C CA . PRO A 1 85 ? 8.823 4.223 -11.031 1.00 83.62 85 PRO A CA 1
ATOM 686 C C . PRO A 1 85 ? 7.782 4.982 -11.851 1.00 83.62 85 PRO A C 1
ATOM 688 O O . PRO A 1 85 ? 8.121 5.717 -12.784 1.00 83.62 85 PRO A O 1
ATOM 691 N N . THR A 1 86 ? 6.516 4.799 -11.502 1.00 92.06 86 THR A N 1
ATOM 692 C CA . THR A 1 86 ? 5.420 5.613 -12.029 1.00 92.06 86 THR A CA 1
ATOM 693 C C . THR A 1 86 ? 5.170 6.789 -11.092 1.00 92.06 86 THR A C 1
ATOM 695 O O . THR A 1 86 ? 5.762 6.869 -10.018 1.00 92.06 86 THR A O 1
ATOM 698 N N . VAL A 1 87 ? 4.267 7.702 -11.461 1.00 95.75 87 VAL A N 1
ATOM 699 C CA . VAL A 1 87 ? 3.843 8.755 -10.527 1.00 95.75 87 VAL A CA 1
ATOM 700 C C . VAL A 1 87 ? 3.224 8.176 -9.247 1.00 95.75 87 VAL A C 1
ATOM 702 O O . VAL A 1 87 ? 3.329 8.804 -8.213 1.00 95.75 87 VAL A O 1
ATOM 705 N N . VAL A 1 88 ? 2.608 6.990 -9.287 1.00 95.19 88 VAL A N 1
ATOM 706 C CA . VAL A 1 88 ? 1.915 6.394 -8.126 1.00 95.19 88 VAL A CA 1
ATOM 707 C C . VAL A 1 88 ? 2.884 5.686 -7.173 1.00 95.19 88 VAL A C 1
ATOM 709 O O . VAL A 1 88 ? 2.601 5.567 -5.988 1.00 95.19 88 VAL A O 1
ATOM 712 N N . SER A 1 89 ? 4.032 5.236 -7.681 1.00 95.50 89 SER A N 1
ATOM 713 C CA . SER A 1 89 ? 5.018 4.438 -6.942 1.00 95.50 89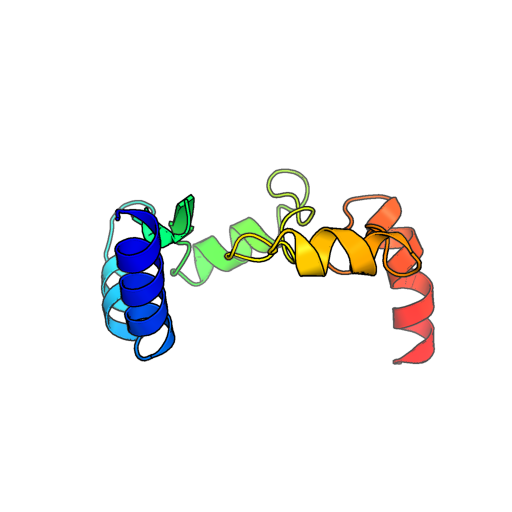 SER A CA 1
ATOM 714 C C . SER A 1 89 ? 6.345 5.176 -6.732 1.00 95.50 89 SER A C 1
ATOM 716 O O . SER A 1 89 ? 7.398 4.549 -6.611 1.00 95.50 89 SER A O 1
ATOM 718 N N . ALA A 1 90 ? 6.330 6.503 -6.820 1.00 96.19 90 ALA A N 1
ATOM 719 C CA . ALA A 1 90 ? 7.494 7.352 -6.619 1.00 96.19 90 ALA A CA 1
ATOM 720 C C . ALA A 1 90 ? 7.248 8.262 -5.421 1.00 96.19 90 ALA A C 1
ATOM 722 O O . ALA A 1 90 ? 6.140 8.757 -5.246 1.00 96.19 90 ALA A O 1
ATOM 723 N N . ASP A 1 91 ? 8.308 8.550 -4.665 1.00 96.69 91 ASP A N 1
ATOM 724 C CA . ASP A 1 91 ? 8.242 9.412 -3.486 1.00 9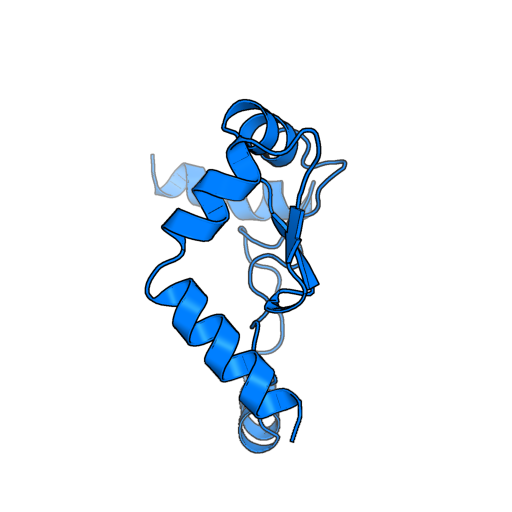6.69 91 ASP A CA 1
ATOM 725 C C . ASP A 1 91 ? 8.933 10.765 -3.711 1.00 96.69 91 ASP A C 1
ATOM 727 O O . ASP A 1 91 ? 9.708 10.968 -4.656 1.00 96.69 91 ASP A O 1
ATOM 731 N N . ALA A 1 92 ? 8.652 11.704 -2.806 1.00 95.81 92 ALA A N 1
ATOM 732 C CA . ALA A 1 92 ? 9.357 12.974 -2.651 1.00 95.81 92 ALA A CA 1
ATOM 733 C C . ALA A 1 92 ? 9.578 13.749 -3.972 1.00 95.81 92 ALA A C 1
ATOM 735 O O . ALA A 1 92 ? 8.626 14.115 -4.662 1.00 95.81 92 ALA A O 1
ATOM 736 N N . GLU A 1 93 ? 10.831 14.064 -4.312 1.00 96.81 93 GLU A N 1
ATOM 737 C CA . GLU A 1 93 ? 11.161 14.863 -5.498 1.00 96.81 93 GLU A CA 1
ATOM 738 C C . GLU A 1 93 ? 10.820 14.136 -6.804 1.00 96.81 93 GLU A C 1
ATOM 740 O O . GLU A 1 93 ? 10.330 14.753 -7.751 1.00 96.81 93 GLU A O 1
ATOM 745 N N . ALA A 1 94 ? 11.003 12.812 -6.849 1.00 96.38 94 ALA A N 1
ATOM 746 C CA . ALA A 1 94 ? 10.640 12.022 -8.019 1.00 96.38 94 ALA A CA 1
ATOM 747 C C . ALA A 1 94 ? 9.124 12.075 -8.267 1.00 96.38 94 ALA A C 1
ATOM 749 O O . ALA A 1 94 ? 8.709 12.322 -9.402 1.00 96.38 94 ALA A O 1
ATOM 750 N N . HIS A 1 95 ? 8.314 11.945 -7.209 1.00 97.06 95 HIS A N 1
ATOM 751 C CA . HIS A 1 95 ? 6.864 12.132 -7.274 1.00 97.06 95 HIS A CA 1
ATOM 752 C C . HIS A 1 95 ? 6.494 13.507 -7.840 1.00 97.06 95 HIS A C 1
ATOM 754 O O . HIS A 1 95 ? 5.749 13.599 -8.817 1.00 97.06 95 HIS A O 1
ATOM 760 N N . ARG A 1 96 ? 7.046 14.589 -7.265 1.00 96.31 96 ARG A N 1
ATOM 761 C CA . ARG A 1 96 ? 6.750 15.972 -7.686 1.00 96.31 96 ARG A CA 1
ATOM 762 C C . ARG A 1 96 ? 7.047 16.189 -9.165 1.00 96.31 96 ARG A C 1
ATOM 764 O O . ARG A 1 96 ? 6.194 16.699 -9.895 1.00 96.31 96 ARG A O 1
ATOM 771 N N . ARG A 1 97 ? 8.221 15.744 -9.618 1.00 96.56 97 ARG A N 1
ATOM 772 C CA . ARG A 1 97 ? 8.644 15.844 -11.018 1.00 96.56 97 ARG A CA 1
ATOM 773 C C . ARG A 1 97 ? 7.696 15.102 -11.961 1.00 96.56 97 ARG A C 1
ATOM 775 O O . ARG A 1 97 ? 7.354 15.637 -13.012 1.00 96.56 97 ARG A O 1
ATOM 782 N N . LEU A 1 98 ? 7.264 13.892 -11.594 1.00 95.81 98 LEU A N 1
ATOM 783 C CA . LEU A 1 98 ? 6.356 13.074 -12.409 1.00 95.81 98 LEU A CA 1
ATOM 784 C C . LEU A 1 98 ? 4.910 13.601 -12.396 1.00 95.81 98 LEU A C 1
ATOM 786 O O . LEU A 1 98 ? 4.224 13.532 -13.415 1.00 95.81 98 LEU A O 1
ATOM 790 N N . ARG A 1 99 ? 4.443 14.163 -11.274 1.00 96.56 99 ARG A N 1
ATOM 791 C CA . ARG A 1 99 ? 3.067 14.662 -11.113 1.00 96.56 99 ARG A CA 1
ATOM 792 C C . ARG A 1 99 ? 2.825 16.002 -11.808 1.00 96.56 99 ARG A C 1
ATOM 794 O O . ARG A 1 99 ? 1.726 16.227 -12.314 1.00 96.56 99 ARG A O 1
ATOM 801 N N . ALA A 1 100 ? 3.828 16.880 -11.861 1.00 96.75 100 ALA A N 1
ATOM 802 C CA . ALA A 1 100 ? 3.710 18.227 -12.424 1.00 96.75 100 ALA A CA 1
ATOM 803 C C . ALA A 1 100 ? 3.132 18.293 -13.859 1.00 96.75 100 ALA A C 1
ATOM 805 O O . ALA A 1 100 ? 2.193 19.064 -14.074 1.00 96.75 100 ALA A O 1
ATOM 806 N N . PRO A 1 101 ? 3.611 17.518 -14.856 1.00 95.88 101 PRO A N 1
ATOM 807 C CA . PRO A 1 101 ? 3.000 17.525 -16.188 1.00 95.88 101 PRO A CA 1
ATOM 808 C C . PRO A 1 101 ? 1.561 16.985 -16.191 1.00 95.88 101 PRO A C 1
ATOM 810 O O . PRO A 1 101 ? 0.730 17.532 -16.909 1.00 95.88 101 PRO A O 1
ATOM 813 N N . LEU A 1 102 ? 1.244 15.984 -15.359 1.00 95.25 102 LEU A N 1
ATOM 814 C CA . LEU A 1 102 ? -0.106 15.411 -15.265 1.00 95.25 102 LEU A CA 1
ATOM 815 C C . LEU A 1 102 ? -1.125 16.417 -14.723 1.00 95.25 102 LEU A C 1
ATOM 817 O O . LEU A 1 102 ? -2.233 16.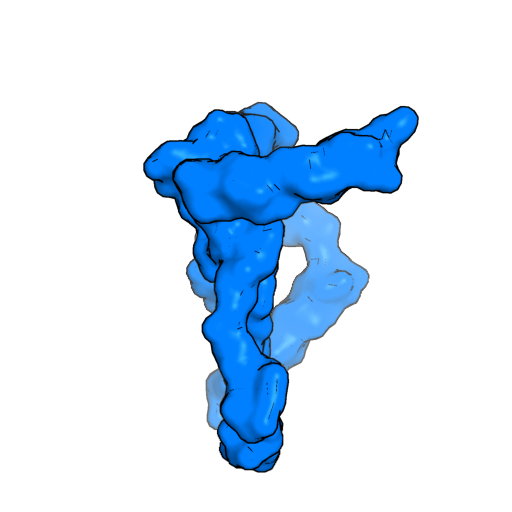489 -15.235 1.00 95.25 102 LEU A O 1
ATOM 821 N N . ASN A 1 103 ? -0.753 17.217 -13.719 1.00 95.62 103 ASN A N 1
ATOM 822 C CA . ASN A 1 103 ? -1.627 18.280 -13.211 1.00 95.62 103 ASN A CA 1
ATOM 823 C C . ASN A 1 103 ? -1.955 19.310 -14.296 1.00 95.62 103 ASN A C 1
ATOM 825 O O . ASN A 1 103 ? -3.100 19.726 -14.409 1.00 95.62 103 ASN A O 1
ATOM 829 N N . ARG A 1 104 ? -0.971 19.690 -15.121 1.00 94.38 104 ARG A N 1
ATOM 830 C CA . ARG A 1 104 ? -1.181 20.668 -16.200 1.00 94.38 104 ARG A CA 1
ATOM 831 C C . ARG A 1 104 ? -2.053 20.144 -17.339 1.00 94.38 104 ARG A C 1
ATOM 833 O O . ARG A 1 104 ? -2.718 20.943 -17.977 1.00 94.38 104 ARG A O 1
ATOM 840 N N . GLY A 1 105 ? -2.009 18.843 -17.622 1.00 94.69 105 GLY A N 1
ATOM 841 C CA . GLY A 1 105 ? -2.761 18.242 -18.729 1.00 94.69 105 GLY A CA 1
ATOM 842 C C . GLY A 1 105 ? -4.180 17.784 -18.379 1.00 94.69 105 GLY A C 1
ATOM 843 O O . GLY A 1 105 ? -4.926 17.440 -19.287 1.00 94.69 105 GLY A O 1
ATOM 844 N N . LEU A 1 106 ? -4.530 17.732 -17.089 1.00 90.81 106 LEU A N 1
ATOM 845 C CA . LEU A 1 106 ? -5.819 17.236 -16.580 1.00 90.81 106 LEU A CA 1
ATOM 846 C C . LEU A 1 106 ? -6.619 18.307 -15.811 1.00 90.81 106 LEU A C 1
ATOM 848 O O . LEU A 1 106 ? -7.574 17.962 -15.117 1.00 90.81 106 LEU A O 1
ATOM 852 N N . SER A 1 107 ? -6.194 19.571 -15.894 1.00 73.00 107 SER A N 1
ATOM 853 C CA . SER A 1 107 ? -6.926 20.743 -15.387 1.00 73.00 107 SER A CA 1
ATOM 854 C C . SER A 1 107 ? -7.606 21.458 -16.545 1.00 73.00 107 SER A C 1
ATOM 856 O O . SER A 1 107 ? -8.712 21.990 -16.324 1.00 73.00 107 SER A O 1
#

Mean predicted aligned error: 4.53 Å

Secondary structure (DSSP, 8-state):
-HHHHHHHHHHHHHH--HHHHHHHHHSSSPEEEGGGTEEE--SHHHHHHHHH-TTTS--TTTT--SSPPPHHHHHHGGGT------STT--HHHHHHHHHHHHHH--

Radius of gyration: 17.46 Å; Cα contacts (8 Å, |Δi|>4): 67; chains: 1; bounding box: 29×48×42 Å

Nearest PDB structures (foldseek):
  6laa-assembly1_A  TM=8.534E-01  e=4.507E-02  Tepidiphilus thermophilus

Solvent-accessible surface area (backbone atoms only — not comparable to full-atom values): 6583 Å² total; per-residue (Å²): 117,70,70,61,57,45,50,53,53,46,54,50,42,72,74,57,45,60,71,60,42,58,50,34,52,70,43,94,57,76,38,74,38,77,81,72,75,38,73,48,72,59,40,69,71,57,40,52,50,50,71,72,35,54,90,84,45,74,34,64,66,74,78,60,72,95,62,85,78,49,72,71,52,62,72,50,39,66,81,80,62,54,94,68,79,46,58,77,27,30,55,72,69,60,18,52,66,53,41,53,64,54,54,72,78,74,110

Sequence (107 aa):
MAWHDDQARRDELYRDPYPLYERARRAEGLLYVPEFDAWLVARDRDVREVLLRAGDFSSANSLLPDVPLSEAALGVLPRGFGPRPTVVSADAEAHRRLRAPLNRGLS

pLDDT: mean 92.06, std 8.41, range [50.59, 98.12]